Protein AF-A0A1I7YQB6-F1 (afdb_monomer_lite)

Sequence (115 aa):
MTLKLTKCGELLQMDVEHKTLSEEEVQSLISDWQKGNGETLVNGLTEIEVLVRHPKEFLSLSHSHPLGNFRCRRSKVDLGDSPTWLQLERISIVPINHEDVNDWNLELLFGSLQV

Organism: NCBI:txid37863

Secondary structure (DSSP, 8-state):
-EEEEEEETTEEEEEEEPEEEEHHHHHHHHHHHHTT--SSSGGG-SEEEEEEESPPP---EEEE-SSSSEEEEEEE---SS--TTEEEEEEEEEE--GGG-SS--HHHHH-S---

pLDDT: mean 78.77, std 12.36, range [52.06, 94.94]

Foldseek 3Di:
DDWDWDDDPPDIDIDDDAAEDEQVRVVVQQVCQQVVNDPAGPPRHQKGKHKYFQHDDDDFDWHDHQPAQKIWTKDFDCPDPDPNRITIIMTGIDGNDPVPDPDPPVCSVPNPPDD

Radius of gyration: 17.97 Å; chains: 1; bounding box: 46×26×63 Å

Structure (mmCIF, N/CA/C/O backbone):
data_AF-A0A1I7YQB6-F1
#
_entry.id   AF-A0A1I7YQB6-F1
#
loop_
_atom_site.group_PDB
_atom_site.id
_atom_site.type_symbol
_atom_site.label_atom_id
_atom_site.label_alt_id
_atom_site.label_comp_id
_atom_site.label_asym_id
_atom_site.label_entity_id
_atom_site.label_seq_id
_atom_site.pdbx_PDB_ins_code
_atom_site.Cartn_x
_atom_site.Cartn_y
_atom_site.Cartn_z
_atom_site.occupancy
_atom_site.B_iso_or_equiv
_atom_site.auth_seq_id
_atom_site.auth_comp_id
_atom_site.auth_asym_id
_atom_site.auth_atom_id
_atom_site.pdbx_PDB_model_num
ATOM 1 N N . MET A 1 1 ? 0.885 3.759 -8.818 1.00 69.12 1 MET A N 1
ATOM 2 C CA . MET A 1 1 ? 1.479 2.774 -9.734 1.00 69.12 1 MET A CA 1
ATOM 3 C C . MET A 1 1 ? 1.245 3.285 -11.137 1.00 69.12 1 MET A C 1
ATOM 5 O O . MET A 1 1 ? 0.124 3.693 -11.425 1.00 69.12 1 MET A O 1
ATOM 9 N N . THR A 1 2 ? 2.282 3.311 -11.961 1.00 77.38 2 THR A N 1
ATOM 10 C CA . THR A 1 2 ? 2.185 3.721 -13.365 1.00 77.38 2 THR A CA 1
ATOM 11 C C . THR A 1 2 ? 2.730 2.591 -14.221 1.00 77.38 2 THR A C 1
ATOM 13 O O . THR A 1 2 ? 3.769 2.022 -13.896 1.00 77.38 2 THR A O 1
ATOM 16 N N . LEU A 1 3 ? 2.027 2.241 -15.296 1.00 81.50 3 LEU A N 1
ATOM 17 C CA . LEU A 1 3 ? 2.541 1.290 -16.273 1.00 81.50 3 LEU A CA 1
ATOM 18 C C . LEU A 1 3 ? 3.434 2.045 -17.257 1.00 81.50 3 LEU A C 1
ATOM 20 O O . LEU A 1 3 ? 2.973 2.976 -17.920 1.00 81.50 3 LEU A O 1
ATOM 24 N N . LYS A 1 4 ? 4.700 1.649 -17.357 1.00 86.06 4 LYS A N 1
ATOM 25 C CA . LYS A 1 4 ? 5.648 2.205 -18.316 1.00 86.06 4 LYS A CA 1
ATOM 26 C C . LYS A 1 4 ? 5.847 1.214 -19.453 1.00 86.06 4 LYS A C 1
ATOM 28 O O . LYS A 1 4 ? 6.227 0.069 -19.237 1.00 86.06 4 LYS A O 1
ATOM 33 N N . LEU A 1 5 ? 5.592 1.665 -20.676 1.00 89.31 5 LEU A N 1
ATOM 34 C CA . LEU A 1 5 ? 5.814 0.888 -21.890 1.00 89.31 5 LEU A CA 1
ATOM 35 C C . LEU A 1 5 ? 6.995 1.488 -22.649 1.00 89.31 5 LEU A C 1
ATOM 37 O O . LEU A 1 5 ? 6.965 2.661 -23.019 1.00 89.31 5 LEU A O 1
ATOM 41 N N . THR A 1 6 ? 8.020 0.681 -22.893 1.00 93.69 6 THR A N 1
ATOM 42 C CA . THR A 1 6 ? 9.228 1.091 -23.613 1.00 93.69 6 THR A CA 1
ATOM 43 C C . THR A 1 6 ? 9.384 0.226 -24.859 1.00 93.69 6 THR A C 1
ATOM 45 O O . THR A 1 6 ? 9.437 -0.998 -24.770 1.00 93.69 6 THR A O 1
ATOM 48 N N . LYS A 1 7 ? 9.456 0.841 -26.044 1.00 94.94 7 LYS A N 1
ATOM 49 C CA . LYS A 1 7 ? 9.754 0.117 -27.288 1.00 94.94 7 LYS A CA 1
ATOM 50 C C . LYS A 1 7 ? 11.269 -0.034 -27.447 1.00 94.94 7 LYS A C 1
ATOM 52 O O . LYS A 1 7 ? 11.975 0.967 -27.540 1.00 94.94 7 LYS A O 1
ATOM 57 N N . CYS A 1 8 ? 11.744 -1.272 -27.545 1.00 91.50 8 CYS A N 1
ATOM 58 C CA . CYS A 1 8 ? 13.154 -1.632 -27.698 1.00 91.50 8 CYS A CA 1
ATOM 59 C C . CYS A 1 8 ? 13.338 -2.422 -29.001 1.00 91.50 8 CYS A C 1
ATOM 61 O O . CYS A 1 8 ? 13.218 -3.646 -29.028 1.00 91.50 8 CYS A O 1
ATOM 63 N N . GLY A 1 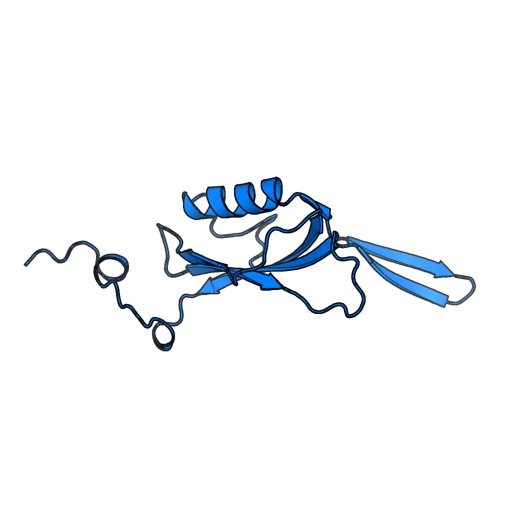9 ? 13.591 -1.714 -30.106 1.00 92.81 9 GLY A N 1
ATOM 64 C CA . GLY A 1 9 ? 13.628 -2.323 -31.439 1.00 92.81 9 GLY A CA 1
ATOM 65 C C . GLY A 1 9 ? 12.255 -2.875 -31.833 1.00 92.81 9 GLY A C 1
ATOM 66 O O . GLY A 1 9 ? 11.293 -2.113 -31.955 1.00 92.81 9 GLY A O 1
ATOM 67 N N . GLU A 1 10 ? 12.167 -4.192 -32.015 1.00 94.62 10 GLU A N 1
ATOM 68 C CA . GLU A 1 10 ? 10.914 -4.911 -32.302 1.00 94.62 10 GLU A CA 1
ATOM 69 C C . GLU A 1 10 ? 10.191 -5.405 -31.040 1.00 94.62 10 GLU A C 1
ATOM 71 O O . GLU A 1 10 ? 9.087 -5.938 -31.128 1.00 94.62 10 GLU A O 1
ATOM 76 N N . LEU A 1 11 ? 10.783 -5.211 -29.858 1.00 93.12 11 LEU A N 1
ATOM 77 C CA . LEU A 1 11 ? 10.207 -5.641 -28.589 1.00 93.12 11 LEU A CA 1
ATOM 78 C C . LEU A 1 11 ? 9.475 -4.496 -27.885 1.00 93.12 11 LEU A C 1
ATOM 80 O O . LEU A 1 11 ? 9.841 -3.322 -28.001 1.00 93.12 11 LEU A O 1
ATOM 84 N N . LEU A 1 12 ? 8.459 -4.864 -27.107 1.00 92.88 12 LEU A N 1
ATOM 85 C CA . LEU A 1 12 ? 7.793 -3.983 -26.158 1.00 92.88 12 LEU A CA 1
ATOM 86 C C . LEU A 1 12 ? 8.135 -4.457 -24.746 1.00 92.88 12 LEU A C 1
ATOM 88 O O . LEU A 1 12 ? 7.753 -5.553 -24.344 1.00 92.88 12 LEU A O 1
ATOM 92 N N . GLN A 1 13 ? 8.864 -3.631 -24.010 1.00 91.56 13 GLN A N 1
ATOM 93 C CA . GLN A 1 13 ? 9.112 -3.823 -22.592 1.00 91.56 13 GLN A CA 1
ATOM 94 C C . GLN A 1 13 ? 8.005 -3.135 -21.797 1.00 91.56 13 GLN A C 1
ATOM 96 O O . GLN A 1 13 ? 7.613 -2.007 -22.102 1.00 91.56 13 GLN A O 1
ATOM 101 N N . MET A 1 14 ? 7.504 -3.828 -20.781 1.00 90.50 14 MET A N 1
ATOM 102 C CA . MET A 1 14 ? 6.473 -3.330 -19.886 1.00 90.50 14 MET A CA 1
ATOM 103 C C . MET A 1 14 ? 6.999 -3.387 -18.460 1.00 90.50 14 MET A C 1
ATOM 105 O O . MET A 1 14 ? 7.265 -4.469 -17.944 1.00 90.50 14 MET A O 1
ATOM 109 N N . ASP A 1 15 ? 7.121 -2.220 -17.843 1.00 83.25 15 ASP A N 1
ATOM 110 C CA . ASP A 1 15 ? 7.591 -2.062 -16.478 1.00 83.25 15 ASP A CA 1
ATOM 111 C C . ASP A 1 15 ? 6.470 -1.484 -15.617 1.00 83.25 15 ASP A C 1
ATOM 113 O O . ASP A 1 15 ? 5.681 -0.635 -16.044 1.00 83.25 15 ASP A O 1
ATOM 117 N N . VAL A 1 16 ? 6.413 -1.936 -14.372 1.00 82.38 16 VAL A N 1
ATOM 118 C CA . VAL A 1 16 ? 5.580 -1.325 -13.346 1.00 82.38 16 VAL A CA 1
ATOM 119 C C . VAL A 1 16 ? 6.441 -0.345 -12.571 1.00 82.38 16 VAL A C 1
ATOM 121 O O . VAL A 1 16 ? 7.434 -0.733 -11.964 1.00 82.38 16 VAL A O 1
ATOM 124 N N . GLU A 1 17 ? 6.035 0.920 -12.554 1.00 84.44 17 GLU A N 1
ATOM 125 C CA . GLU A 1 17 ? 6.660 1.931 -11.715 1.00 84.44 17 GLU A CA 1
ATOM 126 C C . GLU A 1 17 ? 5.842 2.112 -10.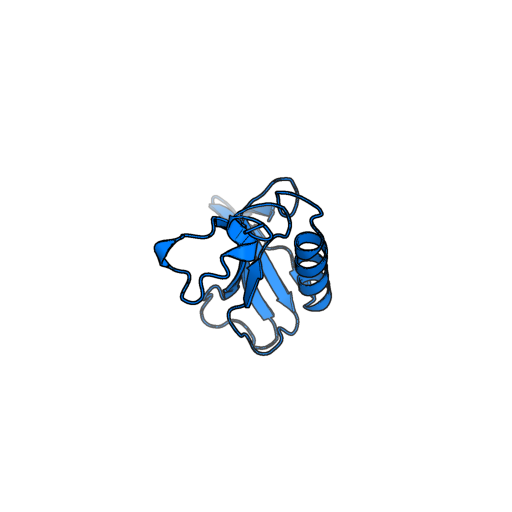432 1.00 84.44 17 GLU A C 1
ATOM 128 O O . GLU A 1 17 ? 4.709 2.624 -10.423 1.00 84.44 17 GLU A O 1
ATOM 133 N N . HIS A 1 18 ? 6.414 1.644 -9.325 1.00 86.06 18 HIS A N 1
ATOM 134 C CA . HIS A 1 18 ? 5.873 1.854 -7.988 1.00 86.06 18 HIS A CA 1
ATOM 135 C C . HIS A 1 18 ? 6.129 3.288 -7.532 1.00 86.06 18 HIS A C 1
ATOM 137 O O . HIS A 1 18 ? 7.184 3.868 -7.784 1.00 86.06 18 HIS A O 1
ATOM 143 N N . LYS A 1 19 ? 5.155 3.873 -6.827 1.00 88.38 19 LYS A N 1
ATOM 144 C CA . LYS A 1 19 ? 5.346 5.196 -6.229 1.00 88.38 19 LYS A CA 1
ATOM 145 C C . LYS A 1 19 ? 6.320 5.059 -5.064 1.00 88.38 19 LYS A C 1
ATOM 147 O O . LYS A 1 19 ? 6.107 4.217 -4.193 1.00 88.38 19 LYS A O 1
ATOM 152 N N . THR A 1 20 ? 7.334 5.914 -5.032 1.00 90.94 20 THR A N 1
ATOM 153 C CA . THR A 1 20 ? 8.265 5.984 -3.907 1.00 90.94 20 THR A CA 1
ATOM 154 C C . THR A 1 20 ? 7.745 6.956 -2.855 1.00 90.94 20 THR A C 1
ATOM 156 O O . THR A 1 20 ? 7.465 8.110 -3.178 1.00 90.94 20 THR A O 1
ATOM 159 N N . LEU A 1 21 ? 7.655 6.503 -1.608 1.00 90.69 21 LEU A N 1
ATOM 160 C CA . LEU A 1 21 ? 7.260 7.283 -0.437 1.00 90.69 21 LEU A CA 1
ATOM 161 C C . LEU A 1 21 ? 8.372 7.257 0.622 1.00 90.69 21 LEU A C 1
ATOM 163 O O . LEU A 1 21 ? 9.201 6.342 0.658 1.00 90.69 21 LEU A O 1
ATOM 167 N N . SER A 1 22 ? 8.424 8.274 1.474 1.00 92.38 22 SER A N 1
ATOM 168 C CA . SER A 1 22 ? 9.155 8.209 2.738 1.00 92.38 22 SER A CA 1
ATOM 169 C C . SER A 1 22 ? 8.357 7.416 3.777 1.00 92.38 22 SER A C 1
ATOM 171 O O . SER A 1 22 ? 7.135 7.282 3.682 1.00 92.38 22 SER A O 1
ATOM 173 N N . GLU A 1 23 ? 9.040 6.917 4.807 1.00 91.19 23 GLU A N 1
ATOM 174 C CA . GLU A 1 23 ? 8.373 6.321 5.969 1.00 91.19 23 GLU A CA 1
ATOM 175 C C . GLU A 1 23 ? 7.352 7.288 6.598 1.00 91.19 23 GLU A C 1
ATOM 177 O O . GLU A 1 23 ? 6.266 6.876 6.990 1.00 91.19 23 GLU A O 1
ATOM 182 N N . GLU A 1 24 ? 7.662 8.583 6.660 1.00 91.19 24 GLU A N 1
ATOM 183 C CA . GLU A 1 24 ? 6.775 9.610 7.225 1.00 91.19 24 GLU A CA 1
ATOM 184 C C . GLU A 1 24 ? 5.490 9.776 6.408 1.00 91.19 24 GLU A C 1
ATOM 186 O O . GLU A 1 24 ? 4.408 9.886 6.981 1.00 91.19 24 GLU A O 1
ATOM 191 N N . GLU A 1 25 ? 5.586 9.735 5.076 1.00 90.81 25 GLU A N 1
ATOM 192 C CA . GLU A 1 25 ? 4.421 9.786 4.188 1.00 90.81 25 GLU A CA 1
ATOM 193 C C . GLU A 1 25 ? 3.524 8.554 4.374 1.00 90.81 25 GLU A C 1
ATOM 195 O O . GLU A 1 25 ? 2.299 8.681 4.408 1.00 90.81 25 GLU A O 1
ATOM 200 N N . VAL A 1 26 ? 4.119 7.368 4.547 1.00 89.25 26 VAL A N 1
ATOM 201 C CA . VAL A 1 26 ? 3.374 6.134 4.849 1.00 89.25 26 VAL A CA 1
ATOM 202 C C . VAL A 1 26 ? 2.679 6.233 6.208 1.00 89.25 26 VAL A C 1
ATOM 204 O O . VAL A 1 26 ? 1.498 5.907 6.318 1.00 89.25 26 VAL A O 1
ATOM 207 N N . GLN A 1 27 ? 3.374 6.721 7.237 1.00 88.50 27 GLN A N 1
ATOM 208 C CA . GLN A 1 27 ? 2.792 6.905 8.569 1.00 88.50 27 GLN A CA 1
ATOM 209 C C . GLN A 1 27 ? 1.6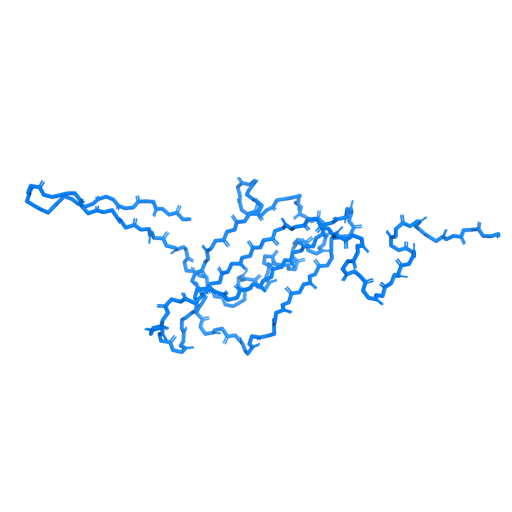75 7.951 8.570 1.00 88.50 27 GLN A C 1
ATOM 211 O O . GLN A 1 27 ? 0.654 7.748 9.223 1.00 88.50 27 GLN A O 1
ATOM 216 N N . SER A 1 28 ? 1.825 9.038 7.809 1.00 88.38 28 SER A N 1
ATOM 217 C CA . SER A 1 28 ? 0.765 10.034 7.637 1.00 88.38 28 SER A CA 1
ATOM 218 C C . SER A 1 28 ? -0.471 9.414 6.990 1.00 88.38 28 SER A C 1
ATOM 220 O O . SER A 1 28 ? -1.570 9.591 7.504 1.00 88.38 28 SER A O 1
ATOM 222 N N . LEU A 1 29 ? -0.292 8.626 5.920 1.00 86.62 29 LEU A N 1
ATOM 223 C CA . LEU A 1 29 ? -1.391 7.933 5.241 1.00 86.62 29 LEU A CA 1
ATOM 224 C C . LEU A 1 29 ? -2.161 7.015 6.203 1.00 86.62 29 LEU A C 1
ATOM 226 O O . LEU A 1 29 ? -3.390 7.034 6.232 1.00 86.62 29 LEU A O 1
ATOM 230 N N . ILE A 1 30 ? -1.441 6.226 7.004 1.00 86.12 30 ILE A N 1
ATOM 231 C CA . ILE A 1 30 ? -2.043 5.330 7.999 1.00 86.12 30 ILE A CA 1
ATOM 232 C C . ILE A 1 30 ? -2.744 6.135 9.099 1.00 86.12 30 ILE A C 1
ATOM 234 O O . ILE A 1 30 ? -3.871 5.810 9.465 1.00 86.12 30 ILE A O 1
ATOM 238 N N . SER A 1 31 ? -2.109 7.195 9.608 1.00 86.06 31 SER A N 1
ATOM 239 C CA . SER A 1 31 ? -2.667 8.040 10.669 1.00 86.06 31 SER A CA 1
ATOM 240 C C . SER A 1 31 ? -3.955 8.734 10.238 1.00 86.06 31 SER A C 1
ATOM 242 O O . SER A 1 31 ? -4.901 8.816 11.020 1.00 86.06 31 SER A O 1
ATOM 244 N N . ASP A 1 32 ? -4.020 9.219 9.001 1.00 84.19 32 ASP A N 1
ATOM 245 C CA . ASP A 1 32 ? -5.222 9.863 8.478 1.00 84.19 32 ASP A CA 1
ATOM 246 C C . ASP A 1 32 ? -6.363 8.858 8.315 1.00 84.19 32 ASP A C 1
ATOM 248 O O . ASP A 1 32 ? -7.486 9.132 8.744 1.00 84.19 32 ASP A O 1
ATOM 252 N N . TRP A 1 33 ? -6.060 7.657 7.820 1.00 83.06 33 TRP A N 1
ATOM 253 C CA . TRP A 1 33 ? -7.030 6.566 7.756 1.00 83.06 33 TRP A CA 1
ATOM 254 C C . TRP A 1 33 ? -7.543 6.169 9.154 1.00 83.06 33 TRP A C 1
ATOM 256 O O . TRP A 1 33 ? -8.745 6.022 9.364 1.00 83.06 33 TRP A O 1
ATOM 266 N N . GLN A 1 34 ? -6.668 6.092 10.164 1.00 82.56 34 GLN A N 1
ATOM 267 C CA . GLN A 1 34 ? -7.063 5.813 11.555 1.00 82.56 34 GLN A CA 1
ATOM 268 C C . GLN A 1 34 ? -7.984 6.878 12.165 1.00 82.56 34 GLN A C 1
ATOM 270 O O . GLN A 1 34 ? -8.723 6.578 13.100 1.00 82.56 34 GLN A O 1
ATOM 275 N N . LYS A 1 35 ? -7.957 8.117 11.665 1.00 84.38 35 LYS A N 1
ATOM 276 C CA . LYS A 1 35 ? -8.861 9.189 12.115 1.00 84.38 35 LYS A CA 1
ATOM 277 C C . LYS A 1 35 ? -10.247 9.107 11.468 1.00 84.38 35 LYS A C 1
ATOM 279 O O . LYS A 1 35 ? -11.098 9.935 11.779 1.00 84.38 35 LYS A O 1
ATOM 284 N N . GLY A 1 36 ? -10.487 8.132 10.589 1.00 75.94 36 GLY A N 1
ATOM 285 C CA . GLY A 1 36 ? -11.752 7.981 9.873 1.00 75.94 36 GLY A CA 1
ATOM 286 C C . GLY A 1 36 ? -11.816 8.748 8.553 1.00 75.94 36 GLY A C 1
ATOM 287 O O . GLY A 1 36 ? -12.889 8.839 7.956 1.00 75.94 36 GLY A O 1
ATOM 288 N N . ASN A 1 37 ? -10.697 9.314 8.087 1.00 70.38 37 ASN A N 1
ATOM 289 C CA . ASN A 1 37 ? -10.656 10.001 6.801 1.00 70.38 37 ASN A CA 1
ATOM 290 C C . ASN A 1 37 ? -10.477 8.976 5.672 1.00 70.38 37 ASN A C 1
ATOM 292 O O . ASN A 1 37 ? -9.357 8.600 5.337 1.00 70.38 37 ASN A O 1
ATOM 296 N N . GLY A 1 38 ? -11.595 8.581 5.058 1.00 61.09 38 GLY A N 1
ATOM 297 C CA . GLY A 1 38 ? -11.630 7.795 3.823 1.00 61.09 38 GLY A CA 1
ATOM 298 C C . GLY A 1 38 ? -11.854 6.296 4.034 1.00 61.09 38 GLY A C 1
ATOM 299 O O . GLY A 1 38 ? -11.078 5.616 4.693 1.00 61.09 38 GLY A O 1
ATOM 300 N N . GLU A 1 39 ? -12.887 5.755 3.383 1.00 57.97 39 GLU A N 1
ATOM 301 C CA . GLU A 1 39 ? -13.122 4.301 3.271 1.00 57.97 39 GLU A CA 1
ATOM 302 C C . GLU A 1 39 ? -12.084 3.605 2.368 1.00 57.97 39 GLU A C 1
ATOM 304 O O . GLU A 1 39 ? -12.047 2.379 2.263 1.00 57.97 39 GLU A O 1
ATOM 309 N N . THR A 1 40 ? -11.231 4.388 1.705 1.00 64.56 40 THR A N 1
ATOM 310 C CA . THR A 1 40 ? -10.280 3.943 0.688 1.00 64.56 40 THR A CA 1
ATOM 311 C C . THR A 1 40 ? -8.899 4.551 0.913 1.00 64.56 40 THR A C 1
ATOM 313 O O . THR A 1 40 ? -8.768 5.593 1.549 1.00 64.56 40 THR A O 1
ATOM 316 N N . LEU A 1 41 ? -7.866 3.947 0.327 1.00 71.88 41 LEU A N 1
ATOM 317 C CA . LEU A 1 41 ? -6.532 4.539 0.218 1.00 71.88 41 LEU A CA 1
ATOM 318 C C . LEU A 1 41 ? -6.534 5.630 -0.878 1.00 71.88 41 LEU A C 1
ATOM 320 O O . LEU A 1 41 ? -7.529 6.315 -1.124 1.00 71.88 41 LEU A O 1
ATOM 324 N N . VAL A 1 42 ? -5.411 5.798 -1.577 1.00 66.69 42 VAL A N 1
ATOM 325 C CA . VAL A 1 42 ? -5.272 6.751 -2.684 1.00 66.69 42 VAL A CA 1
ATOM 326 C C . VAL A 1 42 ? -6.221 6.380 -3.833 1.00 66.69 42 VAL A C 1
ATOM 328 O O . VAL A 1 42 ? -6.208 5.248 -4.310 1.00 66.69 42 VAL A O 1
ATOM 331 N N . ASN A 1 43 ? -6.998 7.353 -4.320 1.00 65.88 43 ASN A N 1
ATOM 332 C CA . ASN A 1 43 ? -7.881 7.230 -5.491 1.00 65.88 43 ASN A CA 1
ATOM 333 C C . ASN A 1 43 ? -8.945 6.117 -5.406 1.00 65.88 43 ASN A C 1
ATOM 335 O O . ASN A 1 43 ? -9.276 5.516 -6.426 1.00 65.88 43 ASN A O 1
ATOM 339 N N . GLY A 1 44 ? -9.483 5.812 -4.222 1.00 70.50 44 GLY A N 1
ATOM 340 C CA . GLY A 1 44 ? -10.537 4.797 -4.102 1.00 70.50 44 GLY A CA 1
ATOM 341 C C . GLY A 1 44 ? -10.028 3.353 -4.009 1.00 70.50 44 GLY A C 1
ATOM 342 O O . GLY A 1 44 ? -10.829 2.427 -3.919 1.00 70.50 44 GLY A O 1
ATOM 343 N N . LEU A 1 45 ? -8.709 3.138 -4.033 1.00 77.94 45 LEU A N 1
ATOM 344 C CA . LEU A 1 45 ? -8.118 1.801 -3.993 1.00 77.94 45 LEU A CA 1
ATOM 345 C C . LEU A 1 45 ? -8.155 1.211 -2.579 1.00 77.94 45 LEU A C 1
ATOM 347 O O . LEU A 1 45 ? -7.927 1.913 -1.596 1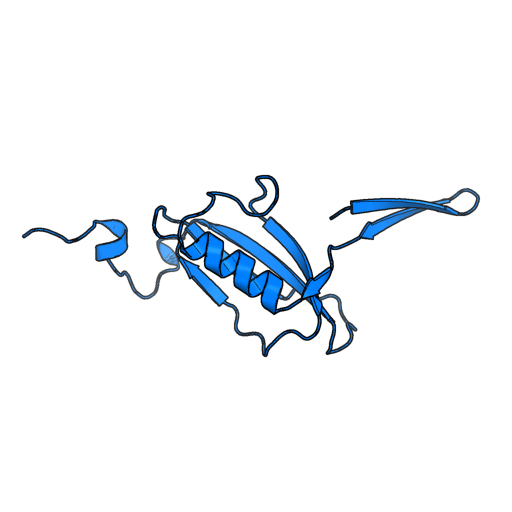.00 77.94 45 LEU A O 1
ATOM 351 N N . THR A 1 46 ? -8.380 -0.097 -2.475 1.00 83.50 46 THR A N 1
ATOM 352 C CA . THR A 1 46 ? -8.274 -0.846 -1.212 1.00 83.50 46 THR A CA 1
ATOM 353 C C . THR A 1 46 ? -6.892 -1.455 -1.011 1.00 83.50 46 THR A C 1
ATOM 355 O O . THR A 1 46 ? -6.561 -1.861 0.094 1.00 83.50 46 THR A O 1
ATOM 358 N N . GLU A 1 47 ? -6.058 -1.497 -2.048 1.00 88.31 47 GLU A N 1
ATOM 359 C CA . GLU A 1 47 ? -4.695 -2.013 -1.980 1.00 88.31 47 GLU A CA 1
ATOM 360 C C . GLU A 1 47 ? -3.769 -1.157 -2.844 1.00 88.31 47 GLU A C 1
ATOM 362 O O . GLU A 1 47 ? -4.115 -0.784 -3.967 1.00 88.31 47 GLU A O 1
ATOM 367 N N . ILE A 1 48 ? -2.588 -0.844 -2.313 1.00 87.88 48 ILE A N 1
ATOM 368 C CA . ILE A 1 48 ? -1.511 -0.190 -3.051 1.00 87.88 48 ILE A CA 1
ATOM 369 C C . ILE A 1 48 ? -0.169 -0.836 -2.715 1.00 87.88 48 ILE A C 1
ATOM 371 O O . ILE A 1 48 ? 0.080 -1.243 -1.579 1.00 87.88 48 ILE A O 1
ATOM 375 N N . GLU A 1 49 ? 0.721 -0.854 -3.702 1.00 91.12 49 GLU A N 1
ATOM 376 C CA . GLU A 1 49 ? 2.131 -1.185 -3.520 1.00 91.12 49 GLU A CA 1
ATOM 377 C C . GLU A 1 49 ? 2.989 0.070 -3.698 1.00 91.12 49 GLU A C 1
ATOM 379 O O . GLU A 1 49 ? 2.832 0.822 -4.671 1.00 91.12 49 GLU A O 1
ATOM 384 N N . VAL A 1 50 ? 3.890 0.305 -2.748 1.00 89.75 50 VAL A N 1
ATOM 385 C CA . VAL A 1 50 ? 4.753 1.487 -2.689 1.00 89.75 50 VAL A CA 1
ATOM 386 C C . VAL A 1 50 ? 6.174 1.094 -2.315 1.00 89.75 50 VAL A C 1
ATOM 388 O O . VAL A 1 50 ? 6.395 0.195 -1.506 1.00 89.75 50 VAL A O 1
ATOM 391 N N . LEU A 1 51 ? 7.147 1.786 -2.900 1.00 91.69 51 LEU A N 1
ATOM 392 C CA . LEU A 1 51 ? 8.539 1.683 -2.481 1.00 91.69 51 LEU A CA 1
ATOM 393 C C . LEU A 1 51 ? 8.767 2.648 -1.320 1.00 91.69 51 LEU A C 1
ATOM 395 O O . LEU A 1 51 ? 8.542 3.848 -1.462 1.00 91.69 51 LEU A O 1
ATOM 399 N N . VAL A 1 52 ? 9.229 2.146 -0.184 1.00 91.00 52 VAL A N 1
ATOM 400 C CA . VAL A 1 52 ? 9.471 2.941 1.021 1.00 91.00 52 VAL A CA 1
ATOM 401 C C . VAL A 1 52 ? 10.964 3.154 1.202 1.00 91.00 52 VAL A C 1
ATOM 403 O O . VAL A 1 52 ? 11.742 2.198 1.241 1.00 91.00 52 VAL A O 1
ATOM 406 N N . ARG A 1 53 ? 11.370 4.424 1.289 1.00 91.88 53 ARG A N 1
ATOM 407 C CA . ARG A 1 53 ? 12.756 4.824 1.561 1.00 91.88 53 ARG A CA 1
ATOM 4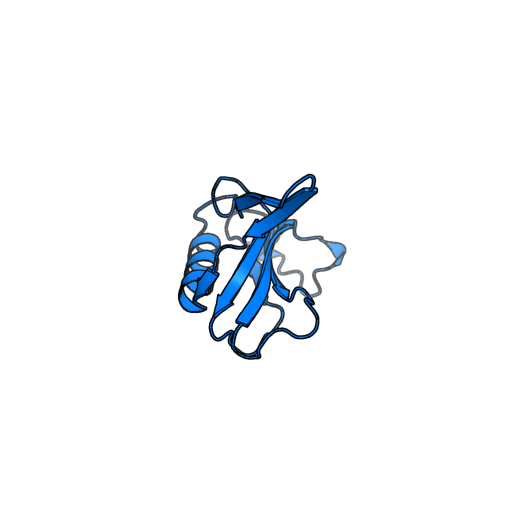08 C C . ARG A 1 53 ? 13.026 4.835 3.058 1.00 91.88 53 ARG A C 1
ATOM 410 O O . ARG A 1 53 ? 12.278 5.456 3.808 1.00 91.88 53 ARG A O 1
ATOM 417 N N . HIS A 1 54 ? 14.143 4.225 3.443 1.00 87.81 54 HIS A N 1
ATOM 418 C CA . HIS A 1 54 ? 14.593 4.073 4.826 1.00 87.81 54 HIS A CA 1
ATOM 419 C C . HIS A 1 54 ? 13.478 3.528 5.733 1.00 87.81 54 HIS A C 1
ATOM 421 O O . HIS A 1 54 ? 13.085 4.206 6.687 1.00 87.81 54 HIS A O 1
ATOM 427 N N . PRO A 1 55 ? 12.935 2.335 5.420 1.00 83.06 55 PRO A N 1
ATOM 428 C CA . PRO A 1 55 ? 11.862 1.753 6.213 1.00 83.06 55 PRO A CA 1
ATOM 429 C C . PRO A 1 55 ? 12.344 1.539 7.651 1.00 83.06 55 PRO A C 1
ATOM 431 O O . PRO A 1 55 ? 13.484 1.128 7.889 1.00 83.06 55 PRO A O 1
ATOM 434 N N . LYS A 1 56 ? 11.475 1.820 8.623 1.00 82.19 56 LYS A N 1
ATOM 435 C CA . LYS A 1 56 ? 11.727 1.429 10.018 1.00 82.19 56 LYS A CA 1
ATOM 436 C C . LYS A 1 56 ? 11.618 -0.092 10.160 1.00 82.19 56 LYS A C 1
ATOM 438 O O . LYS A 1 56 ? 10.999 -0.746 9.321 1.00 82.19 56 LYS A O 1
ATOM 443 N N . GLU A 1 57 ? 12.220 -0.648 11.217 1.00 70.62 57 GLU A N 1
ATOM 444 C CA . GLU A 1 57 ? 12.150 -2.087 11.507 1.00 70.62 57 GLU A CA 1
ATOM 445 C C . GLU A 1 57 ? 10.705 -2.589 11.417 1.00 70.62 57 GLU A C 1
ATOM 447 O O . GLU A 1 57 ? 9.789 -2.064 12.057 1.00 70.62 57 GLU A O 1
ATOM 452 N N . PHE A 1 58 ? 10.503 -3.567 10.536 1.00 64.38 58 PHE A N 1
ATOM 453 C CA . PHE A 1 58 ? 9.186 -3.907 10.033 1.00 64.38 58 PHE A CA 1
ATOM 454 C C . PHE A 1 58 ? 8.486 -4.882 10.978 1.00 64.38 58 PHE A C 1
ATOM 456 O O . PHE A 1 58 ? 8.661 -6.097 10.888 1.00 64.38 58 PHE A O 1
ATOM 463 N N . LEU A 1 59 ? 7.652 -4.358 11.871 1.00 62.94 59 LEU A N 1
ATOM 464 C CA . LEU A 1 59 ? 6.582 -5.150 12.467 1.00 62.94 59 LEU A CA 1
ATOM 465 C C . LEU A 1 59 ? 5.394 -5.103 11.509 1.00 62.94 59 LEU A C 1
ATOM 467 O O . LEU A 1 59 ? 5.009 -4.027 11.052 1.00 62.94 59 LEU A O 1
ATOM 471 N N . SER A 1 60 ? 4.822 -6.265 11.181 1.00 65.31 60 SER A N 1
ATOM 472 C CA . SER A 1 60 ? 3.556 -6.304 10.443 1.00 65.31 60 SER A CA 1
ATOM 473 C C . SER A 1 60 ? 2.515 -5.540 11.256 1.00 65.31 60 SER A C 1
ATOM 475 O O . SER A 1 60 ? 2.100 -5.988 12.324 1.00 65.31 60 SER A O 1
ATOM 477 N N . LEU A 1 61 ? 2.153 -4.356 10.771 1.00 79.62 61 LEU A N 1
ATOM 478 C CA . LEU A 1 61 ? 1.293 -3.415 11.473 1.00 79.62 61 LEU A CA 1
ATOM 479 C C . LEU A 1 61 ? -0.120 -3.517 10.913 1.00 79.62 61 LEU A C 1
ATOM 481 O O . LEU A 1 61 ? -0.343 -3.526 9.699 1.00 79.62 61 LEU A O 1
ATOM 485 N N . SER A 1 62 ? -1.071 -3.615 11.832 1.00 82.06 62 SER A N 1
ATOM 486 C CA . SER A 1 62 ? -2.494 -3.681 11.546 1.00 82.06 62 SER A CA 1
ATOM 487 C C . SER A 1 62 ? -3.202 -2.666 12.426 1.00 82.06 62 SER A C 1
ATOM 489 O O . SER A 1 62 ? -3.117 -2.742 13.649 1.00 82.06 62 SER A O 1
ATOM 491 N N . HIS A 1 63 ? -3.918 -1.740 11.803 1.00 82.50 63 HIS A N 1
ATOM 492 C CA . HIS A 1 63 ? -4.636 -0.671 12.485 1.00 82.50 63 HIS A CA 1
ATOM 493 C C . HIS A 1 63 ? -6.128 -0.773 12.178 1.00 82.50 63 HIS A C 1
ATOM 495 O O . HIS A 1 63 ? -6.490 -0.936 11.017 1.00 82.50 63 HIS A O 1
ATOM 501 N N . SER A 1 64 ? -6.992 -0.681 13.189 1.00 80.81 64 SER A N 1
ATOM 502 C CA . SER A 1 64 ? -8.452 -0.709 13.010 1.00 80.81 64 SER A CA 1
ATOM 503 C C . SER A 1 64 ? -8.997 0.649 12.569 1.00 80.81 64 SER A C 1
ATOM 505 O O . SER A 1 64 ? -8.460 1.687 12.960 1.00 80.81 64 SER A O 1
ATOM 507 N N . HIS A 1 65 ? -10.066 0.639 11.772 1.00 80.38 65 HIS A N 1
ATOM 508 C CA . HIS A 1 65 ? -10.795 1.851 11.401 1.00 80.38 65 HIS A CA 1
ATOM 509 C C . HIS A 1 65 ? -11.783 2.224 12.516 1.00 80.38 65 HIS A C 1
ATOM 511 O O . HIS A 1 65 ? -12.416 1.327 13.070 1.00 80.38 65 HIS A O 1
ATOM 517 N N . PRO A 1 66 ? -11.994 3.513 12.827 1.00 77.69 66 PRO A N 1
ATOM 518 C CA . PRO A 1 66 ? -12.942 3.912 13.870 1.00 77.69 66 PRO A CA 1
ATOM 519 C C . PRO A 1 66 ? -14.417 3.741 13.474 1.00 77.69 66 PRO A C 1
ATOM 521 O O . PRO A 1 66 ? -15.271 3.661 14.349 1.00 77.69 66 PRO A O 1
ATOM 524 N N . LEU A 1 67 ? -14.733 3.718 12.173 1.00 75.38 67 LEU A N 1
ATOM 525 C CA . LEU A 1 67 ? -16.118 3.775 11.670 1.00 75.38 67 LEU A CA 1
ATOM 526 C C . LEU A 1 67 ? -16.599 2.497 10.966 1.00 75.38 67 LEU A C 1
ATOM 528 O O . LEU A 1 67 ? -17.706 2.473 10.439 1.00 75.38 67 LEU A O 1
ATOM 532 N N . GLY A 1 68 ? -15.785 1.443 10.905 1.00 72.25 68 GLY A N 1
ATOM 533 C CA . GLY A 1 68 ? -16.182 0.225 10.202 1.00 72.25 68 GLY A CA 1
ATOM 534 C C . GLY A 1 68 ? -15.327 -0.983 10.548 1.00 72.25 68 GLY A C 1
ATOM 535 O O . GLY A 1 68 ? -14.242 -0.853 11.108 1.00 72.25 68 GLY A O 1
ATOM 536 N N . ASN A 1 69 ? -15.802 -2.164 10.152 1.00 76.88 69 ASN A N 1
ATOM 537 C CA . ASN A 1 69 ? -15.136 -3.448 10.389 1.00 76.88 69 ASN A CA 1
ATOM 538 C C . ASN A 1 69 ? -13.997 -3.693 9.388 1.00 76.88 69 ASN A C 1
ATOM 540 O O . ASN A 1 69 ? -13.935 -4.730 8.728 1.00 76.88 69 ASN A O 1
ATOM 544 N N . PHE A 1 70 ? -13.096 -2.723 9.265 1.00 80.62 70 PHE A N 1
ATOM 545 C CA . PHE A 1 70 ? -11.941 -2.770 8.378 1.00 80.62 70 PHE A CA 1
ATOM 546 C C . PHE A 1 70 ? -10.659 -2.499 9.157 1.00 80.62 70 PHE A C 1
ATOM 548 O O . PHE A 1 70 ? -10.652 -1.794 10.169 1.00 80.62 70 PHE A O 1
ATOM 555 N N . ARG A 1 71 ? -9.553 -3.044 8.656 1.00 85.12 71 ARG A N 1
ATOM 556 C CA . ARG A 1 71 ? -8.202 -2.785 9.146 1.00 85.12 71 ARG A CA 1
ATOM 557 C C . ARG A 1 71 ? -7.283 -2.377 8.002 1.00 85.12 71 ARG A C 1
ATOM 559 O O . ARG A 1 71 ? -7.330 -2.970 6.926 1.00 85.12 71 ARG A O 1
ATOM 566 N N . CYS A 1 72 ? -6.424 -1.401 8.256 1.00 85.50 72 CYS A N 1
ATOM 567 C CA . CYS A 1 72 ? -5.307 -1.056 7.395 1.00 85.50 72 CYS A CA 1
ATOM 568 C C . CYS A 1 72 ? -4.118 -1.930 7.791 1.00 85.50 72 CYS A C 1
ATOM 570 O O . CYS A 1 72 ? -3.620 -1.856 8.917 1.00 85.50 72 CYS A O 1
ATOM 572 N N . ARG A 1 73 ? -3.698 -2.795 6.872 1.00 87.50 73 ARG A N 1
ATOM 573 C CA . ARG A 1 73 ? -2.605 -3.745 7.037 1.00 87.50 73 ARG A CA 1
ATOM 574 C C . ARG A 1 73 ? -1.436 -3.345 6.153 1.00 87.50 73 ARG A C 1
ATOM 576 O O . ARG A 1 73 ? -1.592 -3.209 4.938 1.00 87.50 73 ARG A O 1
ATOM 583 N N . ARG A 1 74 ? -0.262 -3.249 6.769 1.00 88.75 74 ARG A N 1
ATOM 584 C CA . ARG A 1 74 ? 1.025 -3.005 6.120 1.00 88.75 74 ARG A CA 1
ATOM 585 C C . ARG A 1 74 ? 1.838 -4.303 6.108 1.00 88.75 74 ARG A C 1
ATOM 587 O O . ARG A 1 74 ? 2.052 -4.905 7.158 1.00 88.75 74 ARG A O 1
ATOM 594 N N . SER A 1 75 ? 2.280 -4.746 4.933 1.00 89.69 75 SER A N 1
ATOM 595 C CA . SER A 1 75 ? 3.067 -5.975 4.754 1.00 89.69 75 SER A CA 1
ATOM 596 C C . SER A 1 75 ? 4.223 -5.770 3.780 1.00 89.69 75 SER A C 1
ATOM 598 O O . SER A 1 75 ? 4.083 -5.051 2.793 1.00 89.69 75 SER A O 1
ATOM 600 N N . LYS A 1 76 ? 5.353 -6.431 4.028 1.00 89.00 76 LYS A N 1
ATOM 601 C CA . LYS A 1 76 ? 6.488 -6.446 3.104 1.00 89.00 76 LYS A CA 1
ATOM 602 C C . LYS A 1 76 ? 6.162 -7.305 1.881 1.00 89.00 76 LYS A C 1
ATOM 604 O O . LYS A 1 76 ? 5.519 -8.344 2.017 1.00 89.00 76 LYS A O 1
ATOM 609 N N . VAL A 1 77 ? 6.620 -6.875 0.709 1.00 87.75 77 VAL A N 1
ATOM 610 C CA . VAL A 1 77 ? 6.609 -7.684 -0.514 1.00 87.75 77 VAL A CA 1
ATOM 611 C C . VAL A 1 77 ? 8.043 -8.112 -0.807 1.00 87.75 77 VAL A C 1
ATOM 613 O O . VAL A 1 77 ? 8.938 -7.271 -0.912 1.00 87.75 77 VAL A O 1
ATOM 616 N N . ASP A 1 78 ? 8.275 -9.419 -0.913 1.00 81.44 78 ASP A N 1
ATOM 617 C CA . ASP A 1 78 ? 9.602 -9.954 -1.210 1.00 81.44 78 ASP A CA 1
ATOM 618 C C . ASP A 1 78 ? 9.952 -9.719 -2.683 1.00 81.44 78 ASP A C 1
ATOM 620 O O . ASP A 1 78 ? 9.395 -10.340 -3.584 1.00 81.44 78 ASP A O 1
ATOM 624 N N . LEU A 1 79 ? 10.903 -8.813 -2.917 1.00 72.94 79 LEU A N 1
ATOM 625 C CA . LEU A 1 79 ? 11.481 -8.539 -4.238 1.00 72.94 79 LEU A CA 1
ATOM 626 C C . LEU A 1 79 ? 12.859 -9.195 -4.444 1.00 72.94 79 LEU A C 1
ATOM 628 O O . LEU A 1 79 ? 13.557 -8.871 -5.401 1.00 72.94 79 LEU A O 1
ATOM 632 N N . GLY A 1 80 ? 13.274 -10.103 -3.557 1.00 77.38 80 GLY A N 1
ATOM 633 C CA . GLY A 1 80 ? 14.634 -10.650 -3.557 1.00 77.38 80 GLY A CA 1
ATOM 634 C C . GLY A 1 80 ? 15.656 -9.618 -3.068 1.00 77.38 80 GLY A C 1
ATOM 635 O O . GLY A 1 80 ? 15.486 -9.055 -1.984 1.00 77.38 80 GLY A O 1
ATOM 636 N N . ASP A 1 81 ? 16.699 -9.363 -3.863 1.00 75.00 81 ASP A N 1
ATOM 637 C CA . ASP A 1 81 ? 17.839 -8.496 -3.521 1.00 75.00 81 ASP A CA 1
ATOM 638 C C . ASP A 1 81 ? 17.501 -6.993 -3.614 1.00 75.00 81 ASP A C 1
ATOM 640 O O . ASP A 1 81 ? 18.052 -6.247 -4.426 1.00 75.00 81 ASP A O 1
ATOM 644 N N . SER A 1 82 ? 16.581 -6.522 -2.770 1.00 74.81 82 SER A N 1
ATOM 645 C CA . SER A 1 82 ? 16.342 -5.085 -2.600 1.00 74.81 82 SER A CA 1
ATOM 646 C C . SER A 1 82 ? 17.389 -4.472 -1.658 1.00 74.81 82 SER A C 1
ATOM 648 O O . SER A 1 82 ? 17.712 -5.079 -0.630 1.00 74.81 82 SER A O 1
ATOM 650 N N . PRO A 1 83 ? 17.910 -3.260 -1.937 1.00 82.75 83 PRO A N 1
ATOM 651 C CA . PRO A 1 83 ? 18.789 -2.560 -1.007 1.00 82.75 83 PRO A CA 1
ATOM 652 C C . PRO A 1 83 ? 18.118 -2.368 0.357 1.00 82.75 83 PRO A C 1
ATOM 654 O O . PRO A 1 83 ? 16.935 -2.063 0.426 1.00 82.75 83 PRO A O 1
ATOM 657 N N . THR A 1 84 ? 18.871 -2.437 1.455 1.00 82.00 84 THR A N 1
ATOM 658 C CA . THR A 1 84 ? 18.309 -2.297 2.817 1.00 82.00 84 THR A CA 1
ATOM 659 C C . THR A 1 84 ? 17.637 -0.945 3.085 1.00 82.00 84 THR A C 1
ATOM 661 O O . THR A 1 84 ? 16.814 -0.831 3.988 1.00 82.00 84 THR A O 1
ATOM 664 N N . TRP A 1 85 ? 17.964 0.088 2.304 1.00 85.06 85 TRP A N 1
ATOM 665 C CA . TRP A 1 85 ? 17.360 1.419 2.390 1.00 85.06 85 TRP A CA 1
ATOM 666 C C . TRP A 1 85 ? 16.089 1.578 1.541 1.00 85.06 85 TRP A C 1
ATOM 668 O O . TRP A 1 85 ? 15.488 2.652 1.569 1.00 85.06 85 TRP A O 1
ATOM 678 N N . LEU A 1 86 ? 15.674 0.552 0.790 1.00 88.19 86 LEU A N 1
ATOM 679 C CA . LEU A 1 86 ? 14.486 0.581 -0.058 1.00 88.19 86 LEU A CA 1
ATOM 680 C C . LEU A 1 86 ? 13.700 -0.724 0.074 1.00 88.19 86 LEU A C 1
ATOM 682 O O . LEU A 1 86 ? 14.224 -1.806 -0.179 1.00 88.19 86 LEU A O 1
ATOM 686 N N . GLN A 1 87 ? 12.422 -0.629 0.415 1.00 89.38 87 GLN A N 1
ATOM 687 C CA . GLN A 1 87 ? 11.572 -1.805 0.573 1.00 89.38 87 GLN A CA 1
ATOM 688 C C . GLN A 1 87 ? 10.267 -1.638 -0.191 1.00 89.38 87 GLN A C 1
ATOM 690 O O . GLN A 1 87 ? 9.621 -0.601 -0.086 1.00 89.38 87 GLN A O 1
ATOM 695 N N . LEU A 1 88 ? 9.865 -2.666 -0.942 1.00 90.38 88 LEU A N 1
ATOM 696 C CA . LEU A 1 88 ? 8.513 -2.720 -1.479 1.00 90.38 88 LEU A CA 1
ATOM 697 C C . LEU A 1 88 ? 7.557 -3.167 -0.385 1.00 90.38 88 LEU A C 1
ATOM 699 O O . LEU A 1 88 ? 7.743 -4.197 0.269 1.00 90.38 88 LEU A O 1
ATOM 703 N N . GLU A 1 89 ? 6.516 -2.376 -0.207 1.00 91.06 89 GLU A N 1
ATOM 704 C CA . GLU A 1 89 ? 5.500 -2.614 0.790 1.00 91.06 89 GLU A CA 1
ATOM 705 C C . GLU A 1 89 ? 4.122 -2.536 0.174 1.00 91.06 89 GLU A C 1
ATOM 707 O O . GLU A 1 89 ? 3.838 -1.724 -0.708 1.00 91.06 89 GLU A O 1
ATOM 712 N N . ARG A 1 90 ? 3.253 -3.387 0.695 1.00 91.00 90 ARG A N 1
ATOM 713 C CA . ARG A 1 90 ? 1.842 -3.418 0.381 1.00 91.00 90 ARG A CA 1
ATOM 714 C C . ARG A 1 90 ? 1.066 -2.857 1.558 1.00 91.00 90 ARG A C 1
ATOM 716 O O . ARG A 1 90 ? 1.211 -3.327 2.688 1.00 91.00 90 ARG A O 1
ATOM 723 N N . ILE A 1 91 ? 0.231 -1.869 1.271 1.00 89.38 91 ILE A N 1
ATOM 724 C CA . ILE A 1 91 ? -0.734 -1.300 2.208 1.00 89.38 91 ILE A CA 1
ATOM 725 C C . ILE A 1 91 ? -2.112 -1.705 1.700 1.00 89.38 91 ILE A C 1
ATOM 727 O O . ILE A 1 91 ? -2.446 -1.463 0.541 1.00 89.38 91 ILE A O 1
ATOM 731 N N . SER A 1 92 ? -2.891 -2.358 2.555 1.00 88.88 92 SER A N 1
ATOM 732 C CA . SER A 1 92 ? -4.179 -2.954 2.197 1.00 88.88 92 SER A CA 1
ATOM 733 C C . SER A 1 92 ? -5.235 -2.627 3.246 1.00 88.88 92 SER A C 1
ATOM 735 O O . SER A 1 92 ? -4.989 -2.772 4.439 1.00 88.88 92 SER A O 1
ATOM 737 N N . ILE A 1 93 ? -6.415 -2.207 2.809 1.00 85.12 93 ILE A N 1
ATOM 738 C CA . ILE A 1 93 ? -7.627 -2.145 3.618 1.00 85.12 93 ILE A CA 1
ATOM 739 C C . ILE A 1 93 ? -8.318 -3.489 3.445 1.00 85.12 93 ILE A C 1
ATOM 741 O O . ILE A 1 93 ? -8.766 -3.836 2.353 1.00 85.12 93 ILE A O 1
ATOM 745 N N . VAL A 1 94 ? -8.386 -4.257 4.524 1.00 82.69 94 VAL A N 1
ATOM 746 C CA . VAL A 1 94 ? -9.036 -5.568 4.534 1.00 82.69 94 VAL A CA 1
ATOM 747 C C . VAL A 1 94 ? -10.147 -5.578 5.578 1.00 82.69 94 VAL A C 1
ATOM 749 O O . VAL A 1 94 ? -9.996 -4.938 6.623 1.00 82.69 94 VAL A O 1
ATOM 752 N N . PRO A 1 95 ? -11.263 -6.285 5.342 1.00 78.50 95 PRO A N 1
ATOM 753 C CA . PRO A 1 95 ? -12.253 -6.492 6.385 1.00 78.50 95 PRO A CA 1
ATOM 754 C C . PRO A 1 95 ? -11.616 -7.224 7.571 1.00 78.50 95 PRO A C 1
ATOM 756 O O . PRO A 1 95 ? -10.697 -8.038 7.416 1.00 78.50 95 PRO A O 1
ATOM 759 N N . ILE A 1 96 ? -12.090 -6.913 8.771 1.00 72.44 96 ILE A N 1
ATOM 760 C CA . ILE A 1 96 ? -11.725 -7.656 9.971 1.00 72.44 96 ILE A CA 1
ATOM 761 C C . ILE A 1 96 ? -12.453 -8.996 9.890 1.00 72.44 96 ILE A C 1
ATOM 763 O O . ILE A 1 96 ? -13.676 -9.053 9.983 1.00 72.44 96 ILE A O 1
ATOM 767 N N . ASN A 1 97 ? -11.696 -10.073 9.680 1.00 68.31 97 ASN A N 1
ATOM 768 C CA . ASN A 1 97 ? -12.235 -11.417 9.791 1.00 68.31 97 ASN A CA 1
ATOM 769 C C . ASN A 1 97 ? -12.481 -11.713 11.271 1.00 68.31 97 ASN A C 1
ATOM 771 O O . ASN A 1 97 ? -11.544 -11.710 12.066 1.00 68.31 97 ASN A O 1
ATOM 775 N N . HIS A 1 98 ? -13.737 -11.964 11.618 1.00 62.88 98 HIS A N 1
ATOM 776 C CA . HIS A 1 98 ? -14.171 -12.265 12.975 1.00 62.88 98 HIS A CA 1
ATOM 777 C C . HIS A 1 98 ? -13.433 -13.471 13.584 1.00 62.88 98 HIS A C 1
ATOM 779 O O . HIS A 1 98 ? -13.213 -13.503 14.788 1.00 62.88 98 HIS A O 1
ATOM 785 N N . GLU A 1 99 ? -12.987 -14.427 12.767 1.00 61.59 99 GLU A N 1
ATOM 786 C CA . GLU A 1 99 ? -12.276 -15.625 13.236 1.00 61.59 99 GLU A CA 1
ATOM 787 C C . GLU A 1 99 ? -10.791 -15.377 13.575 1.00 61.59 99 GLU A C 1
ATOM 789 O O . GLU A 1 99 ? -10.201 -16.153 14.321 1.00 61.59 99 GLU A O 1
ATOM 794 N N . ASP A 1 100 ? -10.196 -14.281 13.085 1.00 58.97 100 ASP A N 1
ATOM 795 C CA . ASP A 1 100 ? -8.766 -13.959 13.259 1.00 58.97 100 ASP A CA 1
ATOM 796 C C . ASP A 1 100 ? -8.496 -12.990 14.430 1.00 58.97 100 ASP A C 1
ATOM 798 O O . ASP A 1 100 ? -7.363 -12.539 14.638 1.00 58.97 100 ASP A O 1
ATOM 802 N N . VAL A 1 101 ? -9.533 -12.609 15.180 1.00 59.12 101 VAL A N 1
ATOM 803 C CA . VAL A 1 101 ? -9.431 -11.660 16.295 1.00 59.12 101 VAL A CA 1
ATOM 804 C C . VAL A 1 101 ? -9.229 -12.432 17.602 1.00 59.12 101 VAL A C 1
ATOM 806 O O . VAL A 1 101 ? -10.175 -12.936 18.198 1.00 59.12 101 VAL A O 1
ATOM 809 N N . ASN A 1 102 ? -7.977 -12.501 18.067 1.00 55.62 102 ASN A N 1
ATOM 810 C CA . ASN A 1 102 ? -7.619 -13.135 19.348 1.00 55.62 102 ASN A CA 1
ATOM 811 C C . ASN A 1 102 ? -8.117 -12.367 20.584 1.00 55.62 102 ASN A C 1
ATOM 813 O O . ASN A 1 102 ? -8.092 -12.908 21.686 1.00 55.62 102 ASN A O 1
ATOM 817 N N . ASP A 1 103 ? -8.548 -11.119 20.410 1.00 52.72 103 ASP A N 1
ATOM 818 C CA . ASP A 1 103 ? -8.993 -10.245 21.489 1.00 52.72 103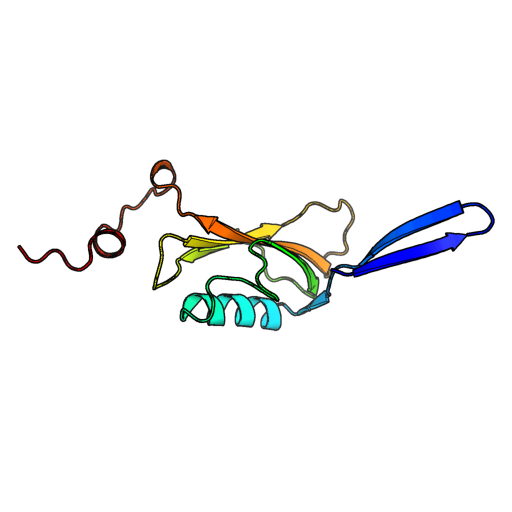 ASP A CA 1
ATOM 819 C C . ASP A 1 103 ? -10.288 -9.558 21.048 1.00 52.72 103 ASP A C 1
ATOM 821 O O . ASP A 1 103 ? -10.285 -8.525 20.372 1.00 52.72 103 ASP A O 1
ATOM 825 N N . TRP A 1 104 ? -11.415 -10.222 21.313 1.00 59.47 104 TRP A N 1
ATOM 826 C CA . TRP A 1 104 ? -12.739 -9.690 21.018 1.00 59.47 104 TRP A CA 1
ATOM 827 C C . TRP A 1 104 ? -12.995 -8.502 21.936 1.00 59.47 104 TRP A C 1
ATOM 829 O O . TRP A 1 104 ? -13.600 -8.631 22.997 1.00 59.47 104 TRP A O 1
ATOM 839 N N . ASN A 1 105 ? -12.546 -7.323 21.524 1.00 57.75 105 ASN A N 1
ATOM 840 C CA . ASN A 1 105 ? -12.965 -6.094 22.164 1.00 57.75 105 ASN A CA 1
ATOM 841 C C . ASN A 1 105 ? -14.416 -5.815 21.738 1.00 57.75 105 ASN A C 1
ATOM 843 O O . ASN A 1 105 ? -14.682 -5.127 20.754 1.00 57.75 105 ASN A O 1
ATOM 847 N N . LEU A 1 106 ? -15.356 -6.449 22.442 1.00 58.59 106 LEU A N 1
ATOM 848 C CA . LEU A 1 106 ? -16.790 -6.440 22.143 1.00 58.59 106 LEU A CA 1
ATOM 849 C C . LEU A 1 106 ? -17.375 -5.019 22.122 1.00 58.59 106 LEU A C 1
ATOM 851 O O . LEU A 1 106 ? -18.347 -4.786 21.408 1.00 58.59 106 LEU A O 1
ATOM 855 N N . GLU A 1 107 ? -16.757 -4.058 22.815 1.00 57.06 107 GLU A N 1
ATOM 856 C CA . GLU A 1 107 ? -17.155 -2.646 22.755 1.00 57.06 107 GLU A CA 1
ATOM 857 C C . GLU A 1 107 ? -16.988 -2.039 21.354 1.00 57.06 107 GLU A C 1
ATOM 859 O O . GLU A 1 107 ? -17.763 -1.166 20.970 1.00 57.06 107 GLU A O 1
ATOM 864 N N . LEU A 1 108 ? -16.028 -2.518 20.556 1.00 53.72 108 LEU A N 1
ATOM 865 C CA . LEU A 1 108 ? -15.850 -2.074 19.168 1.00 53.72 108 LEU A CA 1
ATOM 866 C C . LEU A 1 108 ? -16.916 -2.649 18.226 1.00 53.72 108 LEU A C 1
ATOM 868 O O . LEU A 1 108 ? -17.239 -2.019 17.224 1.00 53.72 108 LEU A O 1
ATOM 872 N N . LEU A 1 109 ? -17.460 -3.830 18.531 1.00 53.84 109 LEU A N 1
ATOM 873 C CA . LEU A 1 109 ? -18.458 -4.497 17.686 1.00 53.84 109 LEU A CA 1
ATOM 874 C C . LEU A 1 109 ? -19.895 -4.111 18.042 1.00 53.84 109 LEU A C 1
ATOM 876 O O . LEU A 1 109 ? -20.751 -4.078 17.161 1.00 53.84 109 LEU A O 1
ATOM 880 N N . PHE A 1 110 ? -20.163 -3.830 19.318 1.00 61.50 110 PHE A N 1
ATOM 881 C CA . PHE A 1 110 ? -21.517 -3.605 19.828 1.00 61.50 110 PHE A CA 1
ATOM 882 C C . PHE A 1 110 ? -21.719 -2.215 20.451 1.00 61.50 110 PHE A C 1
ATOM 884 O O . PHE A 1 110 ? -22.830 -1.898 20.875 1.00 61.50 110 PHE A O 1
ATOM 891 N N . GLY A 1 111 ? -20.682 -1.368 20.485 1.00 55.28 111 GLY A N 1
ATOM 892 C CA . GLY A 1 111 ? -20.683 -0.143 21.284 1.00 55.28 111 GLY A CA 1
ATOM 893 C C . GLY A 1 111 ? -20.620 -0.449 22.783 1.00 55.28 111 GLY A C 1
ATOM 894 O O . GLY A 1 111 ? -20.528 -1.607 23.196 1.00 55.28 111 GLY A O 1
ATOM 895 N N . SER A 1 112 ? -20.678 0.586 23.626 1.00 56.38 112 SER A N 1
ATOM 896 C CA . SER A 1 112 ? -20.827 0.386 25.071 1.00 56.38 112 SER A CA 1
ATOM 897 C C . SER A 1 112 ? -22.140 -0.351 25.338 1.00 56.38 112 SER A C 1
ATOM 899 O O . SER A 1 112 ? -23.221 0.216 25.164 1.00 56.38 112 SER A O 1
ATOM 901 N N . LEU A 1 113 ? -22.045 -1.615 25.752 1.00 53.34 113 LEU A N 1
ATOM 902 C CA . LEU A 1 113 ? -23.190 -2.414 26.176 1.00 53.34 113 LEU A CA 1
ATOM 903 C C . LEU A 1 113 ? -23.818 -1.734 27.397 1.00 53.34 113 LEU A C 1
ATOM 905 O O . LEU A 1 113 ? -23.278 -1.792 28.500 1.00 53.34 113 LEU A O 1
ATOM 909 N N . GLN A 1 114 ? -24.945 -1.056 27.193 1.00 55.81 114 GLN A N 1
ATOM 910 C CA . GLN A 1 114 ? -25.773 -0.594 28.299 1.00 55.81 114 GLN A CA 1
ATOM 911 C C . GLN A 1 114 ? -26.518 -1.812 28.851 1.00 55.81 114 GLN A C 1
ATOM 913 O O . GLN A 1 114 ? -27.406 -2.346 28.185 1.00 55.81 114 GLN A O 1
ATOM 918 N N . VAL A 1 115 ? -26.088 -2.275 30.027 1.00 52.06 115 VAL A N 1
ATOM 919 C CA . VAL A 1 115 ? -26.787 -3.282 30.841 1.00 52.06 115 VAL A CA 1
ATOM 920 C C . VAL A 1 115 ? -27.819 -2.587 31.717 1.00 52.06 115 VAL A C 1
ATOM 922 O O . VAL A 1 115 ? -27.460 -1.547 32.315 1.00 52.06 115 VAL A O 1
#